Protein AF-A0A925ACR3-F1 (afdb_monomer)

pLDDT: mean 71.03, std 16.24, range [44.88, 91.5]

Sequence (115 aa):
MTDRASNPITVPGTDQGAGCEPSSASKVPPPHSWFTPREVAKQRRVRVEKVMTWIRSGELEAVNHASSTLAAPRWKISVESLARFDGARSSRLLVSVSSRRTRRGKGIEVKEFFR

Nearest PDB structures (foldseek):
  4lhf-assembly1_A  TM=7.020E-01  e=1.817E-01  Peduovirus P2
  6pif-assembly1_J  TM=7.331E-01  e=1.326E+00  Vibrio cholerae
  3w6j-assembly2_E  TM=3.950E-01  e=1.305E-01  Geobacillus stearothermophilus
  2rdp-assembly1_A-2  TM=4.408E-01  e=8.340E-01  Geobacillus stearothermophilus
  6j05-assembly1_A  TM=3.981E-01  e=1.618E+00  Acidithiobacillus ferrooxidans

Foldseek 3Di:
DDDPDDDDDDDDDPPPPVPPDPPPPDPPDPQFDWDFLVRVCVVVVHDSVVSVVCCVVVLAPWDFPDPDPPDDTGTTGHPVSVVVSVVVVVVCPPDDDPPPPDDDDDDDDDDDDDD

Structure (mmCIF, N/CA/C/O backbone):
data_AF-A0A925ACR3-F1
#
_entry.id   AF-A0A925ACR3-F1
#
loop_
_atom_site.group_PDB
_atom_site.id
_atom_site.type_symbol
_atom_site.label_atom_id
_atom_site.label_alt_id
_atom_site.label_comp_id
_atom_site.label_asym_id
_atom_site.label_entity_id
_atom_site.label_seq_id
_atom_site.pdbx_PDB_ins_code
_atom_site.Cartn_x
_atom_site.Cartn_y
_atom_site.Cartn_z
_atom_site.occupancy
_atom_site.B_iso_or_equiv
_atom_site.auth_seq_id
_atom_site.auth_comp_id
_atom_site.auth_asym_id
_atom_site.auth_atom_id
_atom_site.pdbx_PDB_model_num
ATOM 1 N N . MET A 1 1 ? 32.103 -48.740 -64.317 1.00 59.44 1 MET A N 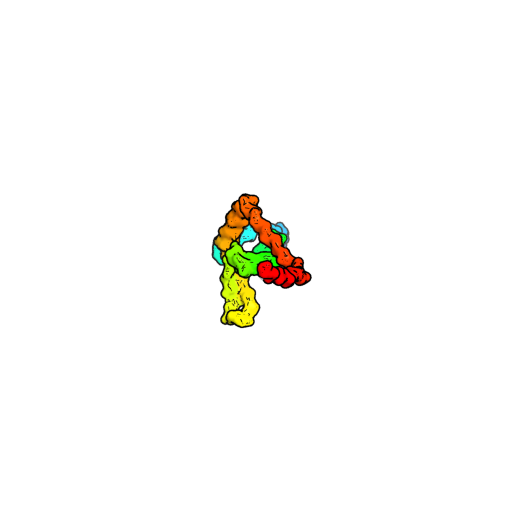1
ATOM 2 C CA . MET A 1 1 ? 32.346 -48.400 -62.901 1.00 59.44 1 MET A CA 1
ATOM 3 C C . MET A 1 1 ? 32.572 -46.904 -62.777 1.00 59.44 1 MET A C 1
ATOM 5 O O . MET A 1 1 ? 33.530 -46.437 -63.372 1.00 59.44 1 MET A O 1
ATOM 9 N N . THR A 1 2 ? 31.753 -46.202 -61.995 1.00 61.31 2 THR A N 1
ATOM 10 C CA . THR A 1 2 ? 32.193 -45.136 -61.072 1.00 61.31 2 THR A CA 1
ATOM 11 C C . THR A 1 2 ? 31.050 -44.841 -60.108 1.00 61.31 2 THR A C 1
ATOM 13 O O . THR A 1 2 ? 29.888 -44.776 -60.503 1.00 61.31 2 THR A O 1
ATOM 16 N N . ASP A 1 3 ? 31.398 -44.748 -58.832 1.00 50.66 3 ASP A N 1
ATOM 17 C CA . ASP A 1 3 ? 30.472 -44.656 -57.710 1.00 50.66 3 ASP A CA 1
ATOM 18 C C . ASP A 1 3 ? 29.917 -43.227 -57.575 1.00 50.66 3 ASP A C 1
ATOM 20 O O . ASP A 1 3 ? 30.688 -42.265 -57.593 1.00 50.66 3 ASP A O 1
ATOM 24 N N . ARG A 1 4 ? 28.591 -43.058 -57.455 1.00 58.56 4 ARG A N 1
ATOM 25 C CA . ARG A 1 4 ? 27.987 -41.752 -57.139 1.00 58.56 4 ARG A CA 1
ATOM 26 C C . ARG A 1 4 ? 27.634 -41.720 -55.659 1.00 58.56 4 ARG A C 1
ATOM 28 O O . ARG A 1 4 ? 26.497 -41.991 -55.283 1.00 58.56 4 ARG A O 1
ATOM 35 N N . ALA A 1 5 ? 28.640 -41.378 -54.860 1.00 62.22 5 ALA A N 1
ATOM 36 C CA . ALA A 1 5 ? 28.576 -41.340 -53.407 1.00 62.22 5 ALA A CA 1
ATOM 37 C C . ALA A 1 5 ? 27.343 -40.587 -52.873 1.00 62.22 5 ALA A C 1
ATOM 39 O O . ALA A 1 5 ? 27.031 -39.467 -53.292 1.00 62.22 5 ALA A O 1
ATOM 40 N N . SER A 1 6 ? 26.675 -41.202 -51.898 1.00 64.00 6 SER A N 1
ATOM 41 C CA . SER A 1 6 ? 25.605 -40.582 -51.118 1.00 64.00 6 SER A CA 1
ATOM 42 C C . SER A 1 6 ? 26.186 -39.580 -50.123 1.00 64.00 6 SER A C 1
ATOM 44 O O . SER A 1 6 ? 26.936 -39.964 -49.227 1.00 64.00 6 SER A O 1
ATOM 46 N N . ASN A 1 7 ? 25.792 -38.309 -50.220 1.00 74.25 7 ASN A N 1
ATOM 47 C CA . ASN A 1 7 ? 26.078 -37.333 -49.167 1.00 74.25 7 ASN A CA 1
ATOM 48 C C . ASN A 1 7 ? 25.189 -37.621 -47.941 1.00 74.25 7 ASN A C 1
ATOM 50 O O . ASN A 1 7 ? 23.963 -37.635 -48.091 1.00 74.25 7 ASN A O 1
ATOM 54 N N . PRO A 1 8 ? 25.750 -37.807 -46.732 1.00 68.06 8 PRO A N 1
ATOM 55 C CA . PRO A 1 8 ? 24.946 -37.902 -45.523 1.00 68.06 8 PRO A CA 1
ATOM 56 C C . PRO A 1 8 ? 24.330 -36.537 -45.195 1.00 68.06 8 PRO A C 1
ATOM 58 O O . PRO A 1 8 ? 25.019 -35.518 -45.141 1.00 68.06 8 PRO A O 1
ATOM 61 N N . ILE A 1 9 ? 23.019 -36.518 -44.950 1.00 65.94 9 ILE A N 1
ATOM 62 C CA . ILE A 1 9 ? 22.326 -35.337 -44.429 1.00 65.94 9 ILE A CA 1
ATOM 63 C C . ILE A 1 9 ? 22.702 -35.198 -42.952 1.00 65.94 9 ILE A C 1
ATOM 65 O O . ILE A 1 9 ? 22.147 -35.883 -42.092 1.00 65.94 9 ILE A O 1
ATOM 69 N N . THR A 1 10 ? 23.646 -34.305 -42.655 1.00 65.69 10 THR A N 1
ATOM 70 C CA . THR A 1 10 ? 23.941 -33.889 -41.282 1.00 65.69 10 THR A CA 1
ATOM 71 C C . THR A 1 10 ? 22.737 -33.141 -40.719 1.00 65.69 10 THR A C 1
ATOM 73 O O . THR A 1 10 ? 22.546 -31.955 -40.988 1.00 65.69 10 THR A O 1
ATOM 76 N N . VAL A 1 11 ? 21.924 -33.829 -39.920 1.00 72.88 11 VAL A N 1
ATOM 77 C CA . VAL A 1 11 ? 20.937 -33.177 -39.057 1.00 72.88 11 VAL A CA 1
ATOM 78 C C . VAL A 1 11 ? 21.673 -32.508 -37.887 1.00 72.88 11 VAL A C 1
ATOM 80 O O . VAL A 1 11 ? 22.404 -33.194 -37.169 1.00 72.88 11 VAL A O 1
ATOM 83 N N . PRO A 1 12 ? 21.532 -31.187 -37.665 1.00 65.56 12 PRO A N 1
ATOM 84 C CA . PRO A 1 12 ? 22.054 -30.570 -36.454 1.00 65.56 12 PRO A CA 1
ATOM 85 C C . PRO A 1 12 ? 21.277 -31.114 -35.253 1.00 65.56 12 PRO A C 1
ATOM 87 O O . PRO A 1 12 ? 20.045 -31.083 -35.223 1.00 65.56 12 PRO A O 1
ATOM 90 N N . GLY A 1 13 ? 22.010 -31.651 -34.277 1.00 50.72 13 GLY A N 1
ATOM 91 C CA . GLY A 1 13 ? 21.429 -32.266 -33.092 1.00 50.72 13 GLY A CA 1
ATOM 92 C C . GLY A 1 13 ? 20.543 -31.283 -32.333 1.00 50.72 13 GLY A C 1
ATOM 93 O O . GLY A 1 13 ? 20.985 -30.204 -31.941 1.00 50.72 13 GLY A O 1
ATOM 94 N N . THR A 1 14 ? 19.293 -31.678 -32.100 1.00 59.00 14 THR A N 1
ATOM 95 C CA . THR A 1 14 ? 18.437 -31.019 -31.113 1.00 59.00 14 THR A CA 1
ATOM 96 C C . THR A 1 14 ? 18.944 -31.412 -29.730 1.00 59.00 14 THR A C 1
ATOM 98 O O . THR A 1 14 ? 18.491 -32.397 -29.149 1.00 59.00 14 THR A O 1
ATOM 101 N N . ASP A 1 15 ? 19.907 -30.644 -29.222 1.00 52.31 15 ASP A N 1
ATOM 102 C CA . ASP A 1 15 ? 20.252 -30.627 -27.804 1.00 52.31 15 ASP A CA 1
ATOM 103 C C . ASP A 1 15 ? 19.060 -30.055 -27.026 1.00 52.31 15 ASP A C 1
ATOM 105 O O . ASP A 1 15 ? 18.975 -28.869 -26.720 1.00 52.31 15 ASP A O 1
ATOM 109 N N . GLN A 1 16 ? 18.085 -30.914 -26.729 1.00 57.94 16 GLN A N 1
ATOM 110 C CA . GLN A 1 16 ? 17.169 -30.679 -25.620 1.00 57.94 16 GLN A CA 1
ATOM 111 C C . GLN A 1 16 ? 17.902 -31.043 -24.332 1.00 57.94 16 GLN A C 1
ATOM 113 O O . GLN A 1 16 ? 17.581 -32.024 -23.660 1.00 57.94 16 GLN A O 1
ATOM 118 N N . GLY A 1 17 ? 18.899 -30.220 -23.997 1.00 52.22 17 GLY A N 1
ATOM 119 C CA . GLY A 1 17 ? 19.465 -30.181 -22.666 1.00 52.22 17 GLY A CA 1
ATOM 120 C C . GLY A 1 17 ? 18.326 -29.971 -21.676 1.00 52.22 17 GLY A C 1
ATOM 121 O O . GLY A 1 17 ? 17.722 -28.898 -21.621 1.00 52.22 17 GLY A O 1
ATOM 122 N N . ALA A 1 18 ? 18.015 -31.016 -20.907 1.00 54.28 18 ALA A N 1
ATOM 123 C CA . ALA A 1 18 ? 17.052 -30.980 -19.817 1.00 54.28 18 ALA A CA 1
ATOM 124 C C . ALA A 1 18 ? 17.635 -30.167 -18.651 1.00 54.28 18 ALA A C 1
ATOM 126 O O . ALA A 1 18 ? 17.984 -30.691 -17.592 1.00 54.28 18 ALA A O 1
ATOM 127 N N . GLY A 1 19 ? 17.767 -28.860 -18.878 1.00 45.38 19 GLY A N 1
ATOM 128 C CA . GLY A 1 19 ? 18.113 -27.876 -17.876 1.00 45.38 19 GLY A CA 1
ATOM 129 C C . GLY A 1 19 ? 16.994 -27.797 -16.852 1.00 45.38 19 GLY A C 1
ATOM 130 O O . GLY A 1 19 ? 16.038 -27.039 -17.012 1.00 45.38 19 GLY A O 1
ATOM 131 N N . CYS A 1 20 ? 17.138 -28.561 -15.772 1.00 44.88 20 CYS A N 1
ATOM 132 C CA . CYS A 1 20 ? 16.462 -28.293 -14.512 1.00 44.88 20 CYS A CA 1
ATOM 133 C C . CYS A 1 20 ? 16.972 -26.956 -13.948 1.00 44.88 20 CYS A C 1
ATOM 135 O O . CYS A 1 20 ? 17.738 -26.937 -12.990 1.00 44.88 20 CYS A O 1
ATOM 137 N N . GLU A 1 21 ? 16.553 -25.840 -14.546 1.00 49.50 21 GLU A N 1
ATOM 138 C CA . GLU A 1 21 ? 16.696 -24.504 -13.976 1.00 49.50 21 GLU A CA 1
ATOM 139 C C . GLU A 1 21 ? 15.483 -24.198 -13.087 1.00 49.50 21 GLU A C 1
ATOM 141 O O . GLU A 1 21 ? 14.429 -23.783 -13.584 1.00 49.50 21 G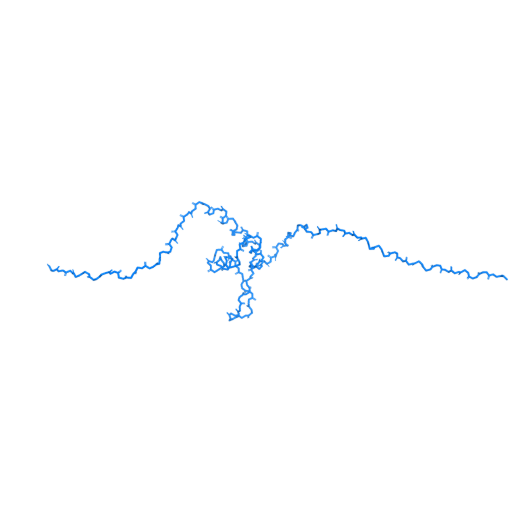LU A O 1
ATOM 146 N N . PRO A 1 22 ? 15.593 -24.328 -11.752 1.00 56.28 22 PRO A N 1
ATOM 147 C CA . PRO A 1 22 ? 14.670 -23.669 -10.848 1.00 56.28 22 PRO A CA 1
ATOM 148 C C . PRO A 1 22 ? 14.957 -22.161 -10.881 1.00 56.28 22 PRO A C 1
ATOM 150 O O . PRO A 1 22 ? 15.538 -21.611 -9.944 1.00 56.28 22 PRO A O 1
ATOM 153 N N . SER A 1 23 ? 14.506 -21.473 -11.938 1.00 53.69 23 SER A N 1
ATOM 154 C CA . SER A 1 23 ? 14.535 -20.005 -12.066 1.00 53.69 23 SER A CA 1
ATOM 155 C C . SER A 1 23 ? 13.495 -19.344 -11.140 1.00 53.69 23 SER A C 1
ATOM 157 O O . SER A 1 23 ? 12.602 -18.592 -11.521 1.00 53.69 23 SER A O 1
ATOM 159 N N . SER A 1 24 ? 13.619 -19.676 -9.857 1.00 51.12 24 SER A N 1
ATOM 160 C CA . SER A 1 24 ? 12.993 -19.033 -8.708 1.00 51.12 24 SER A CA 1
ATOM 161 C C . SER A 1 24 ? 13.961 -18.026 -8.060 1.00 51.12 24 SER A C 1
ATOM 163 O O . SER A 1 24 ? 13.757 -17.606 -6.918 1.00 51.12 24 SER A O 1
ATOM 165 N N . ALA A 1 25 ? 15.026 -17.652 -8.777 1.00 50.69 25 ALA A N 1
ATOM 166 C CA . ALA A 1 25 ? 16.056 -16.732 -8.330 1.00 50.69 25 ALA A CA 1
ATOM 167 C C . ALA A 1 25 ? 15.599 -15.269 -8.465 1.00 50.69 25 ALA A C 1
ATOM 169 O O . ALA A 1 25 ? 15.294 -14.781 -9.550 1.00 50.69 25 ALA A O 1
ATOM 170 N N . SER A 1 26 ? 15.587 -14.565 -7.329 1.00 46.97 26 SER A N 1
ATOM 171 C CA . SER A 1 26 ? 15.673 -13.099 -7.244 1.00 46.97 26 SER A CA 1
ATOM 172 C C . SER A 1 26 ? 14.759 -12.306 -8.191 1.00 46.97 26 SER A C 1
ATOM 174 O O . SER A 1 26 ? 15.224 -11.533 -9.028 1.00 46.97 26 SER A O 1
ATOM 176 N N . LYS A 1 27 ? 13.439 -12.386 -7.969 1.00 54.19 27 LYS A N 1
ATOM 177 C CA . LYS A 1 27 ? 12.463 -11.433 -8.529 1.00 54.19 27 LYS A CA 1
ATOM 178 C C . LYS A 1 27 ? 12.581 -10.056 -7.851 1.00 54.19 27 LYS A C 1
ATOM 180 O O . LYS A 1 27 ? 11.621 -9.585 -7.243 1.00 54.19 27 LYS A O 1
ATOM 185 N N . VAL A 1 28 ? 13.758 -9.428 -7.931 1.00 57.22 28 VAL A N 1
ATOM 186 C CA . VAL A 1 28 ? 13.939 -8.000 -7.643 1.00 57.22 28 VAL A CA 1
ATOM 187 C C . VAL A 1 28 ? 13.207 -7.262 -8.760 1.00 57.22 28 VAL A C 1
ATOM 189 O O . VAL A 1 28 ? 13.622 -7.340 -9.917 1.00 57.22 28 VAL A O 1
ATOM 192 N N . PRO A 1 29 ? 12.061 -6.630 -8.475 1.00 55.84 29 PRO A N 1
ATOM 193 C CA . PRO A 1 29 ? 11.271 -6.016 -9.522 1.00 55.84 29 PRO A CA 1
ATOM 194 C C . PRO A 1 29 ? 11.967 -4.697 -9.921 1.00 55.84 29 PRO A C 1
ATOM 196 O O . PRO A 1 29 ? 12.475 -4.002 -9.037 1.00 55.84 29 PRO A O 1
ATOM 199 N N . PRO A 1 30 ? 12.043 -4.341 -11.220 1.00 56.72 30 PRO A N 1
ATOM 200 C CA . PRO A 1 30 ? 12.770 -3.150 -11.673 1.00 56.72 30 PRO A CA 1
ATOM 201 C C . PRO A 1 30 ? 12.274 -1.879 -10.956 1.00 56.72 30 PRO A C 1
ATOM 203 O O . PRO A 1 30 ? 11.104 -1.832 -10.568 1.00 56.72 30 PRO A O 1
ATOM 206 N N . PRO A 1 31 ? 13.100 -0.829 -10.791 1.00 57.28 31 PRO A N 1
ATOM 207 C CA . PRO A 1 31 ? 12.823 0.286 -9.871 1.00 57.28 31 PRO A CA 1
ATOM 208 C C . PRO A 1 31 ? 11.513 1.056 -10.136 1.00 57.28 31 PRO A C 1
ATOM 210 O O . PRO A 1 31 ? 10.988 1.703 -9.235 1.00 57.28 31 PRO A O 1
ATOM 213 N N . HIS A 1 32 ? 10.923 0.924 -11.329 1.00 59.41 32 HIS A N 1
ATOM 214 C CA . HIS A 1 32 ? 9.620 1.493 -11.704 1.00 59.41 32 HIS A CA 1
ATOM 215 C C . HIS A 1 32 ? 8.431 0.522 -11.521 1.00 59.41 32 HIS A C 1
ATOM 217 O O . HIS A 1 32 ? 7.412 0.630 -12.206 1.00 59.41 32 HIS A O 1
ATOM 223 N N . SER A 1 33 ? 8.548 -0.472 -10.636 1.00 77.38 33 SER A N 1
ATOM 224 C CA . SER A 1 33 ? 7.541 -1.531 -10.498 1.00 77.38 33 SER A CA 1
ATOM 225 C C . SER A 1 33 ? 6.314 -1.116 -9.691 1.00 77.38 33 SER A C 1
ATOM 227 O O . SER A 1 33 ? 6.371 -0.877 -8.488 1.00 77.38 33 SER A O 1
ATOM 229 N N . TRP A 1 34 ? 5.166 -1.120 -10.365 1.00 85.75 34 TRP A N 1
ATOM 230 C CA . TRP A 1 34 ? 3.861 -0.844 -9.772 1.00 85.75 34 TRP A CA 1
ATOM 231 C C . TRP A 1 34 ? 3.189 -2.113 -9.246 1.00 85.75 34 TRP A C 1
ATOM 233 O O . TRP A 1 34 ? 2.584 -2.874 -10.016 1.00 85.75 34 TRP A O 1
ATOM 243 N N . PHE A 1 35 ? 3.208 -2.297 -7.929 1.00 88.75 35 PHE A N 1
ATOM 244 C CA . PHE A 1 35 ? 2.546 -3.416 -7.268 1.00 88.75 35 PHE A CA 1
ATOM 245 C C . PHE A 1 35 ? 1.024 -3.258 -7.251 1.00 88.75 35 PHE A C 1
ATOM 247 O O . PHE A 1 35 ? 0.476 -2.168 -7.078 1.00 88.75 35 PHE A O 1
ATOM 254 N N . THR A 1 36 ? 0.316 -4.374 -7.385 1.00 90.38 36 THR A N 1
ATOM 255 C CA . THR A 1 36 ? -1.115 -4.464 -7.076 1.00 90.38 36 THR A CA 1
ATOM 256 C C . THR A 1 36 ? -1.337 -4.764 -5.585 1.00 90.38 36 THR A C 1
ATOM 25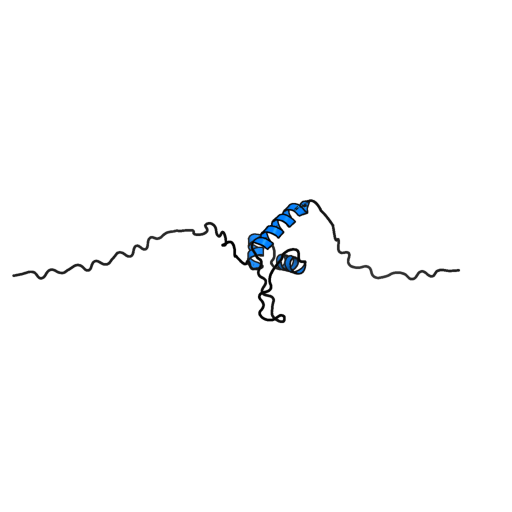8 O O . THR A 1 36 ? -0.488 -5.395 -4.947 1.00 90.38 36 THR A O 1
ATOM 261 N N . PRO A 1 37 ? -2.512 -4.436 -5.011 1.00 90.12 37 PRO A N 1
ATOM 262 C CA . PRO A 1 37 ? -2.845 -4.802 -3.632 1.00 90.12 37 PRO A CA 1
ATOM 263 C C . PRO A 1 37 ? -2.741 -6.307 -3.335 1.00 90.12 37 PRO A C 1
ATOM 265 O O . PRO A 1 37 ? -2.476 -6.686 -2.197 1.00 90.12 37 PRO A O 1
ATOM 268 N N . ARG A 1 38 ? -2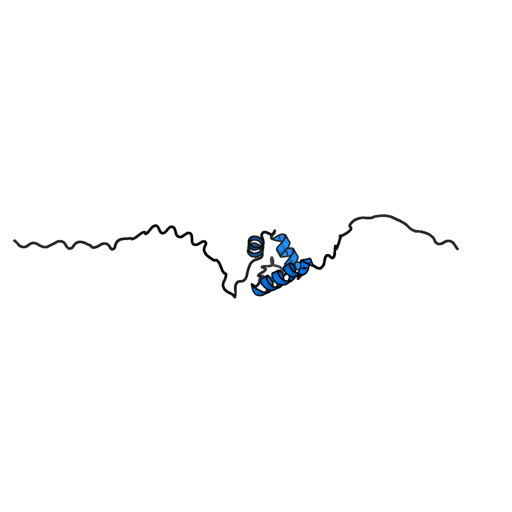.919 -7.177 -4.345 1.00 88.06 38 ARG A N 1
ATOM 269 C CA . ARG A 1 38 ? -2.761 -8.637 -4.203 1.00 88.06 38 ARG A CA 1
ATOM 270 C C . ARG A 1 38 ? -1.294 -9.059 -4.094 1.00 88.06 38 ARG A C 1
ATOM 272 O O . ARG A 1 38 ? -1.002 -10.015 -3.383 1.00 88.06 38 ARG A O 1
ATOM 279 N N . GLU A 1 39 ? -0.379 -8.368 -4.768 1.00 89.25 39 GLU A N 1
ATOM 280 C CA . GLU A 1 39 ? 1.063 -8.629 -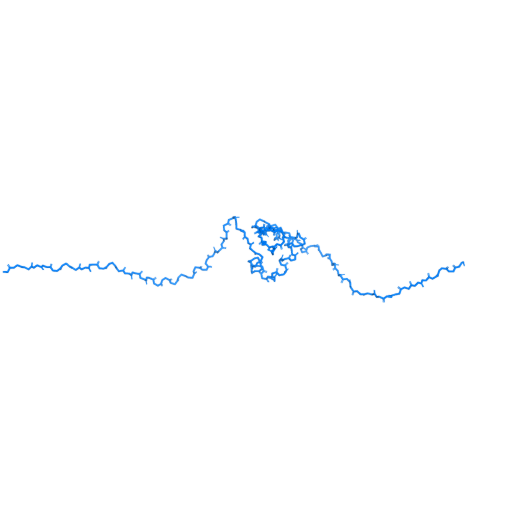4.666 1.00 89.25 39 GLU A CA 1
ATOM 281 C C . GLU A 1 39 ? 1.615 -8.130 -3.333 1.00 89.25 39 GLU A C 1
ATOM 283 O O . GLU A 1 39 ? 2.277 -8.897 -2.637 1.00 89.25 39 GLU A O 1
ATOM 288 N N . VAL A 1 40 ? 1.231 -6.921 -2.910 1.00 89.44 40 VAL A N 1
ATOM 289 C CA . VAL A 1 40 ? 1.576 -6.385 -1.581 1.00 89.44 40 VAL A CA 1
ATOM 290 C C . VAL A 1 40 ? 1.034 -7.282 -0.462 1.00 89.44 40 VAL A C 1
ATOM 292 O O . VAL A 1 40 ? 1.747 -7.575 0.498 1.00 89.44 40 VAL A O 1
ATOM 295 N N . ALA A 1 41 ? -0.197 -7.788 -0.601 1.00 91.44 41 ALA A N 1
ATOM 296 C CA . ALA A 1 41 ? -0.776 -8.766 0.320 1.00 91.44 41 ALA A CA 1
ATOM 297 C C . ALA A 1 41 ? 0.056 -10.060 0.413 1.00 91.44 41 ALA A C 1
ATOM 299 O O . ALA A 1 41 ? 0.330 -10.527 1.518 1.00 91.44 41 ALA A O 1
ATOM 300 N N . LYS A 1 42 ? 0.507 -10.609 -0.727 1.00 89.62 42 LYS A N 1
ATOM 301 C CA . LYS A 1 42 ? 1.378 -11.798 -0.773 1.00 89.62 42 LYS A CA 1
ATOM 302 C C . LYS A 1 42 ? 2.744 -11.540 -0.132 1.00 89.62 42 LYS A C 1
ATOM 304 O O . LYS A 1 42 ? 3.137 -12.300 0.747 1.00 89.62 42 LYS A O 1
ATOM 309 N N . GLN A 1 43 ? 3.436 -10.470 -0.531 1.00 86.81 43 GLN A N 1
ATOM 310 C CA . GLN A 1 43 ? 4.764 -10.107 -0.013 1.00 86.81 43 GLN A CA 1
ATOM 311 C C . GLN A 1 43 ? 4.751 -9.928 1.509 1.00 86.81 43 GLN A C 1
ATOM 313 O O . GLN A 1 43 ? 5.610 -10.456 2.206 1.00 86.81 43 GLN A O 1
ATOM 318 N N . ARG A 1 44 ? 3.736 -9.231 2.034 1.00 84.94 44 ARG A N 1
ATOM 319 C CA . ARG A 1 44 ? 3.601 -8.920 3.466 1.00 84.94 44 ARG A CA 1
ATOM 320 C C . ARG A 1 44 ? 2.858 -9.988 4.273 1.00 84.94 44 ARG A C 1
ATOM 322 O O . ARG A 1 44 ? 2.668 -9.804 5.470 1.00 84.94 44 ARG A O 1
ATOM 329 N N . ARG A 1 45 ? 2.389 -11.064 3.629 1.00 89.19 45 ARG A N 1
ATOM 330 C CA . ARG A 1 45 ? 1.537 -12.117 4.218 1.00 89.19 45 ARG A CA 1
ATOM 331 C C . ARG A 1 45 ? 0.293 -11.575 4.951 1.00 89.19 45 ARG A C 1
ATOM 333 O O . ARG A 1 45 ? -0.121 -12.116 5.973 1.00 89.19 45 ARG A O 1
ATOM 340 N N . VAL A 1 46 ? -0.330 -10.518 4.421 1.00 91.50 46 VAL A N 1
ATOM 341 C CA . VAL A 1 46 ? -1.566 -9.918 4.969 1.00 91.50 46 VAL A CA 1
ATOM 342 C C . VAL A 1 46 ? -2.766 -10.148 4.051 1.00 91.50 46 VAL A C 1
ATOM 344 O O . VAL A 1 46 ? -2.620 -10.404 2.860 1.00 91.50 46 VAL A O 1
ATOM 347 N N . ARG A 1 47 ? -3.988 -10.014 4.582 1.00 91.25 47 ARG A N 1
ATOM 348 C CA . ARG A 1 47 ? -5.213 -10.048 3.763 1.00 91.25 47 ARG A CA 1
ATOM 349 C C . ARG A 1 47 ? -5.294 -8.822 2.846 1.00 91.25 47 ARG A C 1
ATOM 351 O O . ARG A 1 47 ? -4.966 -7.715 3.266 1.00 91.25 47 ARG A O 1
ATOM 358 N N . VAL A 1 48 ? -5.822 -8.997 1.631 1.00 90.12 48 VAL A N 1
ATOM 359 C CA . VAL A 1 48 ? -6.010 -7.902 0.651 1.00 90.12 48 VAL A CA 1
ATOM 360 C C . VAL A 1 48 ? -6.888 -6.781 1.219 1.00 90.12 48 VAL A C 1
ATOM 362 O O . VAL A 1 48 ? -6.583 -5.609 1.028 1.00 90.12 48 VAL A O 1
ATOM 365 N N . GLU A 1 49 ? -7.918 -7.126 1.995 1.00 91.31 49 GLU A N 1
ATOM 366 C CA . GLU A 1 49 ? -8.764 -6.167 2.722 1.00 91.31 49 GLU A CA 1
ATOM 367 C C . GLU A 1 49 ? -7.947 -5.236 3.624 1.00 91.31 49 GLU A C 1
ATOM 369 O O . GLU A 1 49 ? -8.224 -4.045 3.687 1.00 91.31 49 GLU A O 1
ATOM 374 N N . LYS A 1 50 ? -6.898 -5.750 4.279 1.00 91.44 50 LYS A N 1
ATOM 375 C CA . LYS A 1 50 ? -6.035 -4.957 5.159 1.00 91.44 50 LYS A CA 1
ATOM 376 C C . LYS A 1 50 ? -5.192 -3.957 4.363 1.00 91.44 50 LYS A C 1
ATOM 378 O O . LYS A 1 50 ? -5.041 -2.827 4.813 1.00 91.44 50 LYS A O 1
ATOM 383 N N . VAL A 1 51 ? -4.725 -4.342 3.170 1.00 90.50 51 VAL A N 1
ATOM 384 C CA . VAL A 1 51 ? -4.056 -3.430 2.222 1.00 90.50 51 VAL A CA 1
ATOM 385 C C . VAL A 1 51 ? -5.028 -2.353 1.736 1.00 90.50 51 VAL A 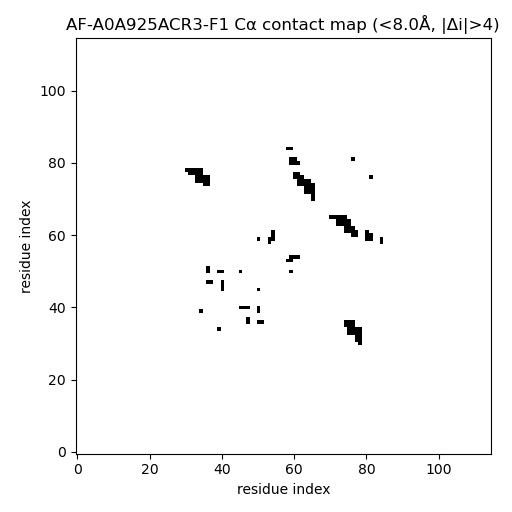C 1
ATOM 387 O O . VAL A 1 51 ? -4.692 -1.173 1.763 1.00 90.50 51 VAL A O 1
ATOM 390 N N . MET A 1 52 ? -6.262 -2.728 1.381 1.00 89.81 52 MET A N 1
ATOM 391 C CA . MET A 1 52 ? -7.312 -1.769 1.011 1.00 89.81 52 MET A CA 1
ATOM 392 C C . MET A 1 52 ? -7.647 -0.805 2.157 1.00 89.81 52 MET A C 1
ATOM 394 O O . MET A 1 52 ? -7.875 0.375 1.905 1.00 89.81 52 MET A O 1
ATOM 398 N N . THR A 1 53 ? -7.637 -1.263 3.413 1.00 91.25 53 THR A N 1
ATOM 399 C CA . THR A 1 53 ? -7.798 -0.384 4.579 1.00 91.25 53 THR A CA 1
ATOM 400 C C . THR A 1 53 ? -6.673 0.645 4.667 1.00 91.25 53 THR A C 1
ATOM 402 O O . THR A 1 53 ? -6.974 1.805 4.913 1.00 91.25 53 THR A O 1
ATOM 405 N N . TRP A 1 54 ? -5.412 0.262 4.427 1.00 91.12 54 TRP A N 1
ATOM 406 C CA . TRP A 1 54 ? -4.271 1.192 4.465 1.00 91.12 54 TRP A CA 1
ATOM 407 C C . TRP A 1 54 ? -4.327 2.252 3.365 1.00 91.12 54 TRP A C 1
ATOM 409 O O . TRP A 1 54 ? -4.014 3.411 3.624 1.00 91.12 54 TRP A O 1
ATOM 419 N N . ILE A 1 55 ? -4.779 1.872 2.166 1.00 90.00 55 ILE A N 1
ATOM 420 C CA . ILE A 1 55 ? -5.018 2.809 1.059 1.00 90.00 55 ILE A CA 1
ATOM 421 C C . ILE A 1 55 ? -6.137 3.791 1.436 1.00 90.00 55 ILE A C 1
ATOM 423 O O . ILE A 1 55 ? -5.982 5.001 1.315 1.00 90.00 55 ILE A O 1
ATOM 427 N N . ARG A 1 56 ? -7.260 3.285 1.965 1.00 86.50 56 ARG A N 1
ATOM 428 C CA . ARG A 1 56 ? -8.418 4.114 2.350 1.00 86.50 56 ARG A CA 1
ATOM 429 C C . ARG A 1 56 ? -8.173 4.985 3.583 1.00 86.50 56 ARG A C 1
ATOM 431 O O . ARG A 1 56 ? -8.871 5.978 3.746 1.00 86.50 56 ARG A O 1
ATOM 438 N N . SER A 1 57 ? -7.223 4.624 4.445 1.00 85.06 57 SER A N 1
ATOM 439 C CA . SER A 1 57 ? -6.812 5.431 5.598 1.00 85.06 57 SER A CA 1
ATOM 440 C C . SER A 1 57 ? -5.671 6.403 5.288 1.00 85.06 57 SER A C 1
ATOM 442 O O . SER A 1 57 ? -5.223 7.085 6.204 1.00 85.06 57 SER A O 1
ATOM 444 N N . GLY A 1 58 ? -5.154 6.426 4.053 1.00 84.88 58 GLY A N 1
ATOM 445 C CA . GLY A 1 58 ? -3.983 7.226 3.685 1.00 84.88 58 GLY A CA 1
ATOM 446 C C . GLY A 1 58 ? -2.675 6.783 4.356 1.00 84.88 58 GLY A C 1
ATOM 447 O O . GLY A 1 58 ? -1.705 7.527 4.327 1.00 84.88 58 GLY A O 1
ATOM 448 N N . GLU A 1 59 ? -2.622 5.587 4.961 1.00 85.69 59 GLU A N 1
ATOM 449 C CA . GLU A 1 59 ? -1.363 5.053 5.506 1.00 85.69 59 GLU A CA 1
ATOM 450 C C . GLU A 1 59 ? -0.450 4.524 4.391 1.00 85.69 59 GLU A C 1
ATOM 452 O O . GLU A 1 59 ? 0.764 4.548 4.544 1.00 85.69 59 GLU A O 1
ATOM 457 N N . LEU A 1 60 ? -1.023 4.040 3.283 1.00 87.81 60 LEU A N 1
ATOM 458 C CA . LEU A 1 60 ? -0.291 3.553 2.116 1.00 87.81 60 LEU A CA 1
ATOM 459 C C . LEU A 1 60 ? -0.737 4.328 0.874 1.00 87.81 60 LEU A C 1
ATOM 461 O O . LEU A 1 60 ? -1.865 4.156 0.413 1.00 87.81 60 LEU A O 1
ATOM 465 N N . GLU A 1 61 ? 0.150 5.157 0.325 1.00 87.56 61 GLU A N 1
ATOM 466 C CA . GLU A 1 61 ? -0.117 5.895 -0.913 1.00 87.56 61 GLU A CA 1
ATOM 467 C C . GLU A 1 61 ? -0.303 4.914 -2.087 1.00 87.56 61 GLU A C 1
ATOM 469 O O . GLU A 1 61 ? 0.477 3.975 -2.280 1.00 87.56 61 GLU A O 1
ATOM 474 N N . ALA A 1 62 ? -1.352 5.131 -2.880 1.00 90.69 62 ALA A N 1
ATOM 475 C CA . ALA A 1 62 ? -1.650 4.347 -4.071 1.00 90.69 62 ALA A CA 1
ATOM 476 C C . ALA A 1 62 ? -2.373 5.207 -5.114 1.00 90.69 62 ALA A C 1
ATOM 478 O O . ALA A 1 62 ? -3.212 6.042 -4.778 1.00 90.69 62 ALA A O 1
ATOM 479 N N . VAL A 1 63 ? -2.090 4.954 -6.389 1.00 89.00 63 VAL A N 1
ATOM 480 C CA . VAL A 1 63 ? -2.723 5.614 -7.535 1.00 89.00 63 VAL A CA 1
ATOM 481 C C . VAL A 1 63 ? -3.895 4.762 -8.023 1.00 89.00 63 VAL A C 1
ATOM 483 O O . VAL A 1 63 ? -3.765 3.544 -8.172 1.00 89.00 63 VAL A O 1
ATOM 486 N N . ASN A 1 64 ? -5.049 5.378 -8.285 1.00 88.75 64 ASN A N 1
ATOM 487 C CA . ASN A 1 64 ? -6.178 4.700 -8.922 1.00 88.75 64 ASN A CA 1
ATOM 488 C C . ASN A 1 64 ? -6.062 4.806 -10.451 1.00 88.75 64 ASN A C 1
ATOM 490 O O . ASN A 1 64 ? -6.204 5.893 -10.998 1.00 88.75 64 ASN A O 1
ATOM 494 N N . HIS A 1 65 ? -5.862 3.680 -11.138 1.00 85.19 65 HIS A N 1
ATOM 495 C CA . HIS A 1 65 ? -5.826 3.594 -12.607 1.00 85.19 65 HIS A CA 1
ATOM 496 C C . HIS A 1 65 ? -7.173 3.160 -13.221 1.00 85.19 65 HIS A C 1
ATOM 498 O O . HIS A 1 65 ? -7.209 2.571 -14.304 1.00 85.19 65 HIS A O 1
ATOM 504 N N . ALA A 1 66 ? -8.297 3.364 -12.528 1.00 82.50 66 ALA A N 1
ATOM 505 C CA . ALA A 1 66 ? -9.607 3.186 -13.149 1.00 82.50 66 ALA A CA 1
ATOM 506 C C . ALA A 1 66 ? -9.851 4.285 -14.197 1.00 82.50 66 ALA A C 1
ATOM 508 O O . ALA A 1 66 ? -9.666 5.465 -13.917 1.00 82.50 66 ALA A O 1
ATOM 509 N N . SER A 1 67 ? -10.298 3.893 -15.391 1.00 76.88 67 SER A N 1
ATOM 510 C CA . SER A 1 67 ? -10.616 4.808 -16.500 1.00 76.88 67 SER A CA 1
ATOM 511 C C . SER A 1 67 ? -11.880 5.645 -16.271 1.00 76.88 67 SER A C 1
ATOM 513 O O . SER A 1 67 ? -12.118 6.607 -16.991 1.00 76.88 67 SER A O 1
ATOM 515 N N . SER A 1 68 ? -12.692 5.284 -15.277 1.00 78.38 68 SER A N 1
ATOM 516 C CA . SER A 1 68 ? -13.868 6.029 -14.834 1.00 78.38 68 SER A CA 1
ATOM 517 C C . SER A 1 68 ? -13.944 6.003 -13.312 1.00 78.38 68 SER A C 1
ATOM 519 O O . SER A 1 68 ? -13.673 4.976 -12.686 1.00 78.38 68 SER A O 1
ATOM 521 N N . THR A 1 69 ? -14.354 7.121 -12.716 1.00 72.38 69 THR A N 1
ATOM 522 C CA . THR A 1 69 ? -14.572 7.274 -11.269 1.00 72.38 69 THR A CA 1
ATOM 523 C C . THR A 1 69 ? -15.725 6.421 -10.735 1.00 72.38 69 THR A C 1
ATOM 525 O O . THR A 1 69 ? -15.764 6.148 -9.538 1.00 72.38 69 THR A O 1
ATOM 528 N N . LEU A 1 70 ? -16.631 5.965 -11.609 1.00 75.94 70 LEU A N 1
ATOM 529 C CA . LEU A 1 70 ? -17.743 5.069 -11.268 1.00 75.94 70 LEU A CA 1
ATOM 530 C C . LEU A 1 70 ? -17.370 3.576 -11.361 1.00 75.94 70 LEU A C 1
ATOM 532 O O . LEU A 1 70 ? -18.141 2.721 -10.929 1.00 75.94 70 LEU A O 1
ATOM 536 N N . ALA A 1 71 ? -16.208 3.243 -11.932 1.00 76.88 71 ALA A N 1
ATOM 537 C CA . ALA A 1 71 ? -15.754 1.864 -12.092 1.00 76.88 71 ALA A CA 1
ATOM 538 C C . ALA A 1 71 ? -15.004 1.346 -10.850 1.00 76.88 71 ALA A C 1
ATOM 540 O O . ALA A 1 71 ? -14.503 2.112 -10.025 1.00 76.88 71 ALA A O 1
ATOM 541 N N . ALA A 1 72 ? -14.874 0.020 -10.734 1.00 74.38 72 ALA A N 1
ATOM 542 C CA . ALA A 1 72 ? -14.110 -0.603 -9.654 1.00 74.38 72 ALA A CA 1
ATOM 543 C C . ALA A 1 72 ? -12.643 -0.103 -9.654 1.00 74.38 72 ALA A C 1
ATOM 545 O O . ALA A 1 72 ? -11.953 -0.247 -10.671 1.00 74.38 72 ALA A O 1
ATOM 546 N N . PRO A 1 73 ? -12.137 0.469 -8.542 1.00 80.81 73 PRO A N 1
ATOM 547 C CA . PRO A 1 73 ? -10.848 1.153 -8.528 1.00 80.81 73 PRO A CA 1
ATOM 548 C C . PRO A 1 73 ? -9.680 0.182 -8.731 1.00 80.81 73 PRO A C 1
ATOM 550 O O . PRO A 1 73 ? -9.556 -0.838 -8.045 1.00 80.81 73 PRO A O 1
ATOM 553 N N . ARG A 1 74 ? -8.785 0.521 -9.665 1.00 87.12 74 ARG A N 1
ATOM 554 C CA . ARG A 1 74 ? -7.618 -0.293 -10.036 1.00 87.12 74 ARG A CA 1
ATOM 555 C C . ARG A 1 74 ? -6.370 0.295 -9.390 1.00 87.12 74 ARG A C 1
ATOM 557 O O . ARG A 1 74 ? -5.585 0.984 -10.035 1.00 87.12 74 ARG A O 1
ATOM 564 N N . TRP A 1 75 ? -6.218 0.042 -8.094 1.00 89.38 75 TRP A N 1
ATOM 565 C CA . TRP A 1 75 ? -5.096 0.554 -7.307 1.00 89.38 75 TRP A CA 1
ATOM 566 C C . TRP A 1 75 ? -3.743 -0.001 -7.770 1.00 89.38 75 TRP A C 1
ATOM 568 O O . TRP A 1 75 ? -3.583 -1.213 -7.955 1.00 89.38 75 TRP A O 1
ATOM 578 N N . LYS A 1 76 ? -2.761 0.893 -7.881 1.00 89.94 76 LYS A N 1
ATOM 579 C CA . LYS A 1 76 ? -1.339 0.603 -8.071 1.00 89.94 76 LYS A CA 1
ATOM 580 C C . LYS A 1 76 ? -0.519 1.322 -7.005 1.00 89.94 76 LYS A C 1
ATOM 582 O O . LYS A 1 76 ? -0.806 2.463 -6.661 1.00 89.94 76 LYS A O 1
ATOM 587 N N . ILE A 1 77 ? 0.484 0.637 -6.475 1.00 90.31 77 ILE A N 1
ATOM 588 C CA . ILE A 1 77 ? 1.327 1.088 -5.363 1.00 90.31 77 ILE A CA 1
ATOM 589 C C . ILE A 1 77 ? 2.761 1.153 -5.892 1.00 90.31 77 ILE A C 1
ATOM 591 O O . ILE A 1 77 ? 3.230 0.181 -6.489 1.00 90.31 77 ILE A O 1
ATOM 595 N N . SER A 1 78 ? 3.439 2.288 -5.724 1.00 89.38 78 SER A N 1
ATOM 596 C CA . SER A 1 78 ? 4.835 2.451 -6.149 1.00 89.38 78 SER A CA 1
ATOM 597 C C . SER A 1 78 ? 5.788 1.737 -5.180 1.00 89.38 78 SER A C 1
ATOM 599 O O . SER A 1 78 ? 5.446 1.498 -4.017 1.00 89.38 78 SER A O 1
ATOM 601 N N . VAL A 1 79 ? 7.003 1.409 -5.635 1.00 88.06 79 VAL A N 1
ATOM 602 C CA . VAL A 1 79 ? 8.052 0.857 -4.756 1.00 88.06 79 VAL A CA 1
ATOM 603 C C . VAL A 1 79 ? 8.416 1.848 -3.643 1.00 88.06 79 VAL A C 1
ATOM 605 O O . VAL A 1 79 ? 8.575 1.451 -2.492 1.00 88.06 79 VAL A O 1
ATOM 608 N N . GLU A 1 80 ? 8.492 3.142 -3.964 1.00 85.31 80 GLU A N 1
ATOM 609 C CA . GLU A 1 80 ? 8.867 4.187 -3.008 1.00 85.31 80 GLU A CA 1
ATOM 610 C C . GLU A 1 80 ? 7.832 4.343 -1.886 1.00 85.31 80 GLU A C 1
ATOM 612 O O . GLU A 1 80 ? 8.186 4.290 -0.710 1.00 85.31 80 GLU A O 1
ATOM 617 N N . SER A 1 81 ? 6.543 4.455 -2.220 1.00 87.12 81 SER A N 1
ATOM 618 C CA . SER A 1 81 ? 5.470 4.549 -1.223 1.00 87.12 81 SER A CA 1
ATOM 619 C C . SER A 1 81 ? 5.381 3.285 -0.360 1.00 87.12 81 SER A C 1
ATOM 621 O O . SER A 1 81 ? 5.087 3.364 0.833 1.00 87.12 81 SER A O 1
ATOM 623 N N . LEU A 1 82 ? 5.696 2.114 -0.931 1.00 87.88 82 LEU A N 1
ATOM 624 C CA . LEU A 1 82 ? 5.801 0.859 -0.188 1.00 87.88 82 LEU A CA 1
ATOM 625 C C . LEU A 1 82 ? 6.959 0.890 0.830 1.00 87.88 82 LEU A C 1
ATOM 627 O O . LEU A 1 82 ? 6.761 0.469 1.969 1.00 87.88 82 LEU A O 1
ATOM 631 N N . ALA A 1 83 ? 8.122 1.427 0.448 1.00 86.00 83 ALA A N 1
ATOM 632 C CA . ALA A 1 83 ? 9.295 1.567 1.314 1.00 86.00 83 ALA A CA 1
ATOM 633 C C . ALA A 1 83 ? 9.109 2.642 2.405 1.00 86.00 83 ALA A C 1
ATOM 635 O O . ALA A 1 83 ? 9.456 2.413 3.565 1.00 86.00 83 ALA A O 1
ATOM 636 N N . ARG A 1 84 ? 8.486 3.785 2.077 1.00 85.81 84 ARG A N 1
ATOM 637 C CA . ARG A 1 84 ? 8.080 4.812 3.060 1.00 85.81 84 ARG A CA 1
ATOM 638 C C . ARG A 1 84 ? 7.153 4.216 4.122 1.00 85.81 84 ARG A C 1
ATOM 640 O O . ARG A 1 84 ? 7.344 4.440 5.317 1.00 85.81 84 ARG A O 1
ATOM 647 N N . PHE A 1 85 ? 6.184 3.407 3.692 1.00 86.94 85 PHE A N 1
ATOM 648 C CA . PHE A 1 85 ? 5.275 2.687 4.582 1.00 86.94 85 PHE A CA 1
ATOM 649 C C . PHE A 1 85 ? 5.993 1.661 5.475 1.00 86.94 85 PHE A C 1
ATOM 651 O O . PHE A 1 85 ? 5.642 1.547 6.650 1.00 86.94 85 PHE A O 1
ATOM 658 N N . ASP A 1 86 ? 7.008 0.951 4.968 1.00 86.44 86 ASP A N 1
ATOM 659 C CA . ASP A 1 86 ? 7.850 0.059 5.781 1.00 86.44 86 ASP A CA 1
ATOM 660 C C . ASP A 1 86 ? 8.624 0.807 6.865 1.00 86.44 86 ASP A C 1
ATOM 662 O O . ASP A 1 86 ? 8.581 0.404 8.031 1.00 86.44 86 ASP A O 1
ATOM 666 N N . GLY A 1 87 ? 9.280 1.915 6.511 1.00 83.62 87 GLY A N 1
ATOM 667 C CA . GLY A 1 87 ? 9.989 2.762 7.472 1.00 83.62 87 GLY A CA 1
ATOM 668 C C . GLY A 1 87 ? 9.048 3.290 8.557 1.00 83.62 87 GLY A C 1
ATOM 669 O O . GLY A 1 87 ? 9.303 3.116 9.752 1.00 83.62 87 GLY A O 1
ATOM 670 N N . ALA A 1 88 ? 7.898 3.836 8.149 1.00 81.12 88 ALA A N 1
ATOM 671 C CA . ALA A 1 88 ? 6.876 4.332 9.065 1.00 81.12 88 ALA A CA 1
ATOM 672 C C . ALA A 1 88 ? 6.335 3.231 9.993 1.00 81.12 88 ALA A C 1
ATOM 674 O O . ALA A 1 88 ? 6.211 3.449 11.197 1.00 81.12 88 ALA A O 1
ATOM 675 N N . ARG A 1 89 ? 6.036 2.031 9.473 1.00 77.56 89 ARG A N 1
ATOM 676 C CA . ARG A 1 89 ? 5.524 0.906 10.276 1.00 77.56 89 ARG A CA 1
ATOM 677 C C . ARG A 1 89 ? 6.553 0.327 11.235 1.00 77.56 89 ARG A C 1
ATOM 679 O O . ARG A 1 89 ? 6.178 0.012 12.361 1.00 77.56 89 ARG A O 1
ATOM 686 N N . SER A 1 90 ? 7.806 0.213 10.808 1.00 72.81 90 SER A N 1
ATOM 687 C CA . SER A 1 90 ? 8.899 -0.305 11.640 1.00 72.81 90 SER A CA 1
ATOM 688 C C . SER A 1 90 ? 9.214 0.650 12.796 1.00 72.81 90 SER A C 1
ATOM 690 O O . SER A 1 90 ? 9.435 0.211 13.919 1.00 72.81 90 SER A O 1
ATOM 692 N N . SER A 1 91 ? 9.133 1.963 12.551 1.00 60.22 91 SER A N 1
ATOM 693 C CA . SER A 1 91 ? 9.277 3.001 13.581 1.00 60.22 91 SER A CA 1
ATOM 694 C C . SER A 1 91 ? 8.075 3.084 14.545 1.00 60.22 91 SER A C 1
ATOM 696 O O . SER A 1 91 ? 8.241 3.396 15.725 1.00 60.22 91 SER A O 1
ATOM 698 N N . ARG A 1 92 ? 6.853 2.743 14.098 1.00 56.34 92 ARG A N 1
ATOM 699 C CA . ARG A 1 92 ? 5.613 2.901 14.893 1.00 56.34 92 ARG A CA 1
ATOM 700 C C . ARG A 1 92 ? 5.463 1.961 16.098 1.00 56.34 92 ARG A C 1
ATOM 702 O O . ARG A 1 92 ? 4.450 2.046 16.788 1.00 56.34 92 ARG A O 1
ATOM 709 N N . LEU A 1 93 ? 6.443 1.105 16.395 1.00 53.16 93 LEU A N 1
ATOM 710 C CA . LEU A 1 93 ? 6.453 0.299 17.625 1.00 53.16 93 LEU A CA 1
ATOM 711 C C . LEU A 1 93 ? 6.463 1.153 18.911 1.00 53.16 93 LEU A C 1
ATOM 713 O O . LEU A 1 93 ? 6.134 0.635 19.973 1.00 53.16 93 LEU A O 1
ATOM 717 N N . LEU A 1 94 ? 6.786 2.450 18.820 1.00 50.56 94 LEU A N 1
ATOM 718 C CA . LEU A 1 94 ? 6.931 3.346 19.974 1.00 50.56 94 LEU A CA 1
ATOM 719 C C . LEU A 1 94 ? 5.697 4.197 20.328 1.00 50.56 94 LEU A C 1
ATOM 721 O O . LEU A 1 94 ? 5.748 4.927 21.313 1.00 50.56 94 LEU A O 1
ATOM 725 N N . VAL A 1 95 ? 4.586 4.128 19.579 1.00 51.75 95 VAL A N 1
ATOM 726 C CA . VAL A 1 95 ? 3.372 4.902 19.920 1.00 51.75 95 VAL A CA 1
ATOM 727 C C . VAL A 1 95 ? 2.117 4.032 19.875 1.00 51.75 95 VAL A C 1
ATOM 729 O O . VAL A 1 95 ? 1.397 3.965 18.875 1.00 51.75 95 VAL A O 1
ATOM 732 N N . SER A 1 96 ? 1.807 3.398 21.008 1.00 54.56 96 SER A N 1
ATOM 733 C CA . SER A 1 96 ? 0.495 2.795 21.227 1.00 54.56 96 SER A CA 1
ATOM 734 C C . SER A 1 96 ? -0.546 3.882 21.511 1.00 54.56 96 SER A C 1
ATOM 736 O O . SER A 1 96 ? -0.649 4.360 22.640 1.00 54.56 96 SER A O 1
ATOM 738 N N . VAL A 1 97 ? -1.384 4.226 20.528 1.00 52.22 97 VAL A N 1
ATOM 739 C CA . VAL A 1 97 ? -2.665 4.896 20.812 1.00 52.22 97 VAL A CA 1
ATOM 740 C C . VAL A 1 97 ? -3.800 3.918 20.542 1.00 52.22 97 VAL A C 1
ATOM 742 O O . VAL A 1 97 ? -4.226 3.697 19.409 1.00 52.22 97 VAL A O 1
ATOM 745 N N . SER A 1 98 ? -4.274 3.294 21.617 1.00 59.62 98 SER A N 1
ATOM 746 C CA . SER A 1 98 ? -5.430 2.400 21.602 1.00 59.62 98 SER A CA 1
ATOM 747 C C . SER A 1 98 ? -6.710 3.194 21.305 1.00 59.62 98 SER A C 1
ATOM 749 O O . SER A 1 98 ? -7.391 3.647 22.227 1.00 59.62 98 SER A O 1
ATOM 751 N N . SER A 1 99 ? -7.113 3.294 20.035 1.00 57.19 99 SER A N 1
ATOM 752 C CA . SER A 1 99 ? -8.476 3.709 19.673 1.00 57.19 99 SER A CA 1
ATOM 753 C C . SER A 1 99 ? -9.454 2.540 19.852 1.00 57.19 99 SER A C 1
ATOM 755 O O . SER A 1 99 ? -9.970 1.939 18.907 1.00 57.19 99 SER A O 1
ATOM 757 N N . ARG A 1 100 ? -9.716 2.193 21.120 1.00 53.72 100 ARG A N 1
ATOM 758 C CA . ARG A 1 100 ? -10.720 1.194 21.502 1.00 53.72 100 ARG A CA 1
ATOM 759 C C . ARG A 1 100 ? -12.103 1.734 21.131 1.00 53.72 100 ARG A C 1
ATOM 761 O O . ARG A 1 100 ? -12.709 2.479 21.894 1.00 53.72 100 ARG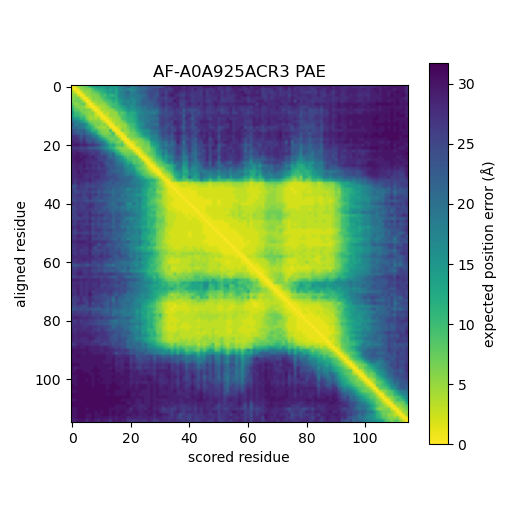 A O 1
ATOM 768 N N . ARG A 1 101 ? -12.589 1.377 19.939 1.00 58.12 101 ARG A N 1
ATOM 769 C CA . ARG A 1 101 ? -13.896 1.793 19.411 1.00 58.12 101 ARG A CA 1
ATOM 770 C C . ARG A 1 101 ? -15.021 1.204 20.264 1.00 58.12 101 ARG A C 1
ATOM 772 O O . ARG A 1 101 ? -15.508 0.111 19.978 1.00 58.12 101 ARG A O 1
ATOM 779 N N . THR A 1 102 ? -15.431 1.921 21.307 1.00 57.91 102 THR A N 1
ATOM 780 C CA . THR A 1 102 ? -16.612 1.560 22.093 1.00 57.91 102 THR A CA 1
ATOM 781 C C . THR A 1 102 ? -17.841 1.608 21.186 1.00 57.91 102 THR A C 1
ATOM 783 O O . THR A 1 102 ? -17.985 2.481 20.325 1.00 57.91 102 THR A O 1
ATOM 786 N N . ARG A 1 103 ? -18.725 0.617 21.314 1.00 62.16 103 ARG A N 1
ATOM 787 C CA . ARG A 1 103 ? -19.993 0.598 20.584 1.00 62.16 103 ARG A CA 1
ATOM 788 C C . ARG A 1 103 ? -21.063 -0.028 21.471 1.00 62.16 103 ARG A C 1
ATOM 790 O O . ARG A 1 103 ? -20.930 -1.190 21.834 1.00 62.16 103 ARG A O 1
ATOM 797 N N . ARG A 1 104 ? -22.136 0.745 21.686 1.00 53.12 104 ARG A N 1
ATOM 798 C CA . ARG A 1 104 ? -23.378 0.483 22.450 1.00 53.12 104 ARG A CA 1
ATOM 799 C C . ARG A 1 104 ? -23.409 0.994 23.898 1.00 53.12 104 ARG A C 1
ATOM 801 O O . ARG A 1 104 ? -22.672 0.535 24.757 1.00 53.12 104 ARG A O 1
ATOM 808 N N . GLY A 1 105 ? -24.394 1.861 24.116 1.00 47.78 105 GLY A N 1
ATOM 809 C CA . GLY A 1 105 ? -25.074 2.202 25.363 1.00 47.78 105 GLY A CA 1
ATOM 810 C C . GLY A 1 105 ? -26.335 2.974 24.951 1.00 47.78 105 GLY A C 1
ATOM 811 O O . GLY A 1 105 ? -26.220 3.933 24.190 1.00 47.78 105 GLY A O 1
ATOM 812 N N . LYS A 1 106 ? -27.532 2.498 25.314 1.00 55.12 106 LYS A N 1
ATOM 813 C CA . LYS A 1 106 ? -28.826 3.130 24.991 1.00 55.12 106 LYS A CA 1
ATOM 814 C C . LYS A 1 106 ? -29.617 3.275 26.292 1.00 55.12 106 LYS A C 1
ATOM 816 O O . LYS A 1 106 ? -29.750 2.286 27.002 1.00 55.12 106 LYS A O 1
ATOM 821 N N . GLY A 1 107 ? -30.148 4.475 26.551 1.00 48.34 107 GLY A N 1
ATOM 822 C CA . GLY A 1 107 ? -30.636 4.884 27.879 1.00 48.34 107 GLY A CA 1
ATOM 823 C C . GLY A 1 107 ? -29.463 5.170 28.834 1.00 48.34 107 GLY A C 1
ATOM 824 O O . GLY A 1 107 ? -28.378 4.632 28.633 1.00 48.34 107 GLY A O 1
ATOM 825 N N . ILE A 1 108 ? -29.566 6.015 29.857 1.00 49.97 108 ILE A N 1
ATOM 826 C CA . ILE A 1 108 ? -30.617 6.980 30.255 1.00 49.97 108 ILE A CA 1
ATOM 827 C C . ILE A 1 108 ? -29.882 8.336 30.507 1.00 49.97 108 ILE A C 1
ATOM 829 O O . ILE A 1 108 ? -28.709 8.433 30.156 1.00 49.97 108 ILE A O 1
ATOM 833 N N . GLU A 1 109 ? -30.423 9.461 30.980 1.00 53.81 109 GLU A N 1
ATOM 834 C CA . GLU A 1 109 ? -31.622 9.796 31.767 1.00 53.81 109 GLU A CA 1
ATOM 835 C C . GLU A 1 109 ? -31.999 11.276 31.496 1.00 53.81 109 GLU A C 1
ATOM 837 O O . GLU A 1 109 ? -31.154 12.033 31.017 1.00 53.81 109 GLU A O 1
ATOM 842 N N . VAL A 1 110 ? -33.217 11.725 31.832 1.00 53.97 110 VAL A N 1
ATOM 843 C CA . VAL A 1 110 ? -33.483 13.159 32.082 1.00 53.97 110 VAL A CA 1
ATOM 844 C C . VAL A 1 110 ? -33.420 13.354 33.590 1.00 53.97 110 VAL A C 1
ATOM 846 O O . VAL A 1 110 ? -34.188 12.715 34.303 1.00 53.97 110 VAL A O 1
ATOM 849 N N . LYS A 1 111 ? -32.536 14.231 34.080 1.00 54.69 111 LYS A N 1
ATOM 850 C CA . LYS A 1 111 ? -32.607 14.717 35.463 1.00 54.69 111 LYS A CA 1
ATOM 851 C C . LYS A 1 111 ? -33.050 16.167 35.479 1.00 54.69 111 LYS A C 1
ATOM 853 O O . LYS A 1 111 ? -32.337 17.063 35.033 1.00 54.69 111 LYS A O 1
ATOM 858 N N . GLU A 1 112 ? -34.262 16.340 35.979 1.00 51.72 112 GLU A N 1
ATOM 859 C CA . GLU A 1 112 ? -34.872 17.615 36.316 1.00 51.72 112 GLU A CA 1
ATOM 860 C C . GLU A 1 112 ? -34.001 18.345 37.348 1.00 51.72 112 GLU A C 1
ATOM 862 O O . GLU A 1 112 ? -33.535 17.745 38.318 1.00 51.72 112 GLU A O 1
ATOM 867 N N . PHE A 1 113 ? -33.797 19.647 37.154 1.00 48.19 113 PHE A N 1
ATOM 868 C CA . PHE A 1 113 ? -33.275 20.524 38.197 1.00 48.19 113 PHE A CA 1
ATOM 869 C C . PHE A 1 113 ? -34.464 21.167 38.909 1.00 48.19 113 PHE A C 1
ATOM 871 O O . PHE A 1 113 ? -35.163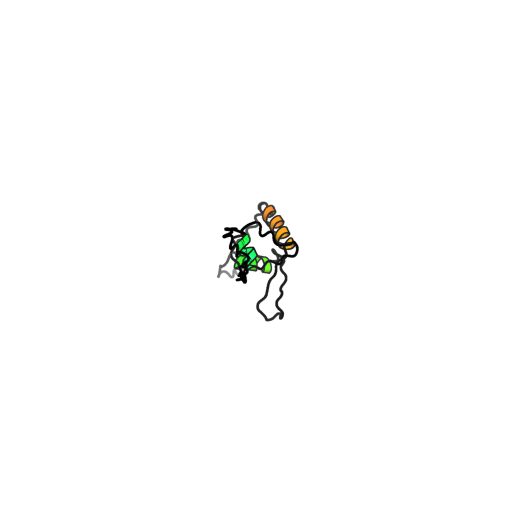 21.997 38.327 1.00 48.19 113 PHE A O 1
ATOM 878 N N . PHE A 1 114 ? -34.694 20.773 40.162 1.00 47.47 114 PHE A N 1
ATOM 879 C CA . PHE A 1 114 ? -35.594 21.502 41.051 1.00 47.47 114 PHE A CA 1
ATOM 880 C C . PHE A 1 114 ? -34.933 22.794 41.567 1.00 47.47 114 PHE A C 1
ATOM 882 O O . PHE A 1 114 ? -33.714 22.961 41.500 1.00 47.47 114 PHE A O 1
ATOM 889 N N . ARG A 1 115 ? -35.806 23.708 41.993 1.00 48.81 115 ARG A N 1
ATOM 890 C CA . ARG A 1 115 ? -35.594 25.135 42.275 1.00 48.81 115 ARG A CA 1
ATOM 891 C C . ARG A 1 115 ? -34.801 25.426 43.550 1.00 48.81 115 ARG A C 1
ATOM 893 O O . ARG A 1 115 ? -35.017 24.689 44.534 1.00 48.81 115 ARG A O 1
#

Mean predicted aligned error: 17.38 Å

Secondary structure (DSSP, 8-state):
----PPPP--PPP-----------S-----TT--B-HHHHHHHTT--HHHHHHHHHTTSS--EE--SSTTSPP-EEB-HHHHHHHHHHHHHGGG---------------------

Radius of gyration: 31.61 Å; Cα contacts (8 Å, |Δi|>4): 66; chains: 1; bounding box: 68×74×105 Å

Solvent-accessible surface area (backbone atoms only — not comparable to full-atom values): 7847 Å² total; per-residue (Å²): 141,82,86,83,79,83,79,80,82,82,72,80,78,84,79,76,70,83,73,86,68,82,84,79,70,77,87,73,69,61,88,86,40,67,38,40,53,66,53,54,15,60,77,69,74,47,58,48,68,58,48,53,47,30,44,76,67,66,64,33,61,63,49,70,69,38,96,44,93,89,48,81,74,42,54,33,27,45,53,64,42,51,50,53,36,48,53,54,57,68,62,49,78,81,64,88,75,86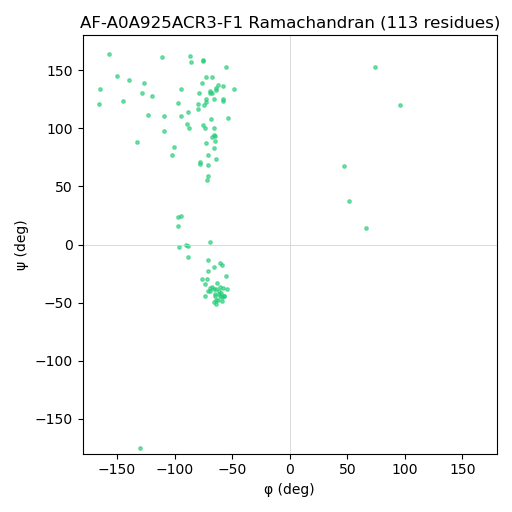,80,75,81,81,82,91,82,82,83,86,83,88,82,84,83,82,134